Protein AF-A0A2M7H5N1-F1 (afdb_monomer)

Structure (mmCIF, N/CA/C/O backbone):
data_AF-A0A2M7H5N1-F1
#
_entry.id   AF-A0A2M7H5N1-F1
#
loop_
_atom_site.group_PDB
_atom_site.id
_atom_site.type_symbol
_atom_site.label_atom_id
_atom_site.label_alt_id
_atom_site.label_comp_id
_atom_site.label_asym_id
_atom_site.label_entity_id
_atom_site.label_seq_id
_atom_site.pdbx_PDB_ins_code
_atom_site.Cartn_x
_atom_site.Cartn_y
_atom_site.Cartn_z
_atom_site.occupancy
_atom_site.B_iso_or_equiv
_atom_site.auth_seq_id
_atom_site.auth_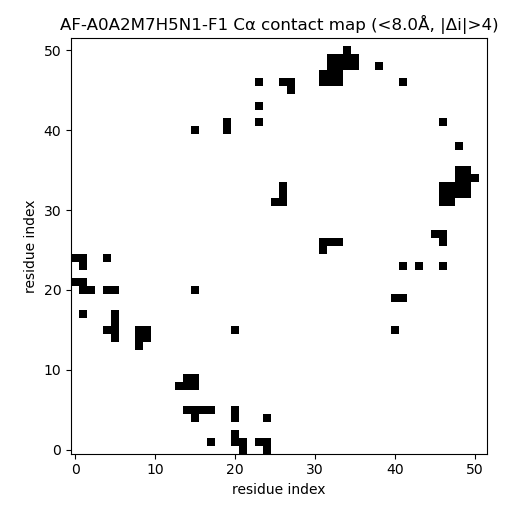comp_id
_atom_site.auth_asym_id
_atom_site.auth_atom_id
_atom_site.pdbx_PDB_model_num
ATOM 1 N N . THR A 1 1 ? -0.382 9.625 -4.775 1.00 90.25 1 THR A N 1
ATOM 2 C CA . THR A 1 1 ? 0.696 9.915 -3.794 1.00 90.25 1 THR A CA 1
ATOM 3 C C . THR A 1 1 ? 0.373 9.229 -2.476 1.00 90.25 1 THR A C 1
ATOM 5 O O . THR A 1 1 ? -0.766 8.820 -2.293 1.00 90.25 1 THR A O 1
ATOM 8 N N . ALA A 1 2 ? 1.323 9.100 -1.541 1.00 96.81 2 ALA A N 1
ATOM 9 C CA . ALA A 1 2 ? 1.054 8.464 -0.242 1.00 96.81 2 ALA A CA 1
ATOM 10 C C . ALA A 1 2 ? -0.103 9.137 0.524 1.00 96.81 2 ALA A C 1
ATOM 12 O O . ALA A 1 2 ? -0.972 8.454 1.054 1.00 96.81 2 ALA A O 1
ATOM 13 N N . GLY A 1 3 ? -0.162 10.475 0.513 1.00 97.44 3 GLY A N 1
ATOM 14 C CA . GLY A 1 3 ? -1.249 11.229 1.147 1.00 97.44 3 GLY A CA 1
ATOM 15 C C . GLY A 1 3 ? -2.625 10.963 0.528 1.00 97.44 3 GLY A C 1
ATOM 16 O O . GLY A 1 3 ? -3.597 10.834 1.265 1.00 97.44 3 GLY A O 1
ATOM 17 N N . GLN A 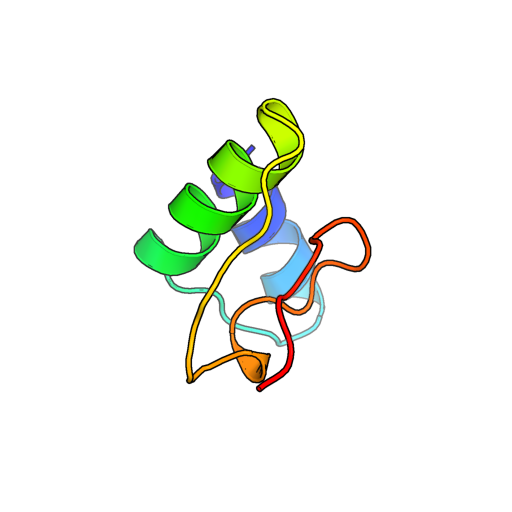1 4 ? -2.701 10.814 -0.801 1.00 96.69 4 GLN A N 1
ATOM 18 C CA . GLN A 1 4 ? -3.947 10.432 -1.479 1.00 96.69 4 GLN A CA 1
ATOM 19 C C . GLN A 1 4 ? -4.418 9.052 -1.021 1.00 96.69 4 GLN A C 1
ATOM 21 O O . GLN A 1 4 ? -5.549 8.930 -0.575 1.00 96.69 4 GLN A O 1
ATOM 26 N N . TYR A 1 5 ? -3.532 8.049 -0.989 1.00 97.00 5 TYR A N 1
ATOM 27 C CA . TYR A 1 5 ? -3.910 6.720 -0.503 1.00 97.00 5 TYR A CA 1
ATOM 28 C C . TYR A 1 5 ? -4.403 6.744 0.945 1.00 97.00 5 TYR A C 1
ATOM 30 O O . TYR A 1 5 ? -5.415 6.125 1.254 1.00 97.00 5 TYR A O 1
ATOM 38 N N . ILE A 1 6 ? -3.734 7.482 1.836 1.00 98.12 6 ILE A N 1
ATOM 39 C CA . ILE A 1 6 ? -4.197 7.623 3.224 1.00 98.12 6 ILE A CA 1
ATOM 40 C C . ILE A 1 6 ? -5.620 8.192 3.264 1.00 98.12 6 ILE A C 1
ATOM 42 O O . I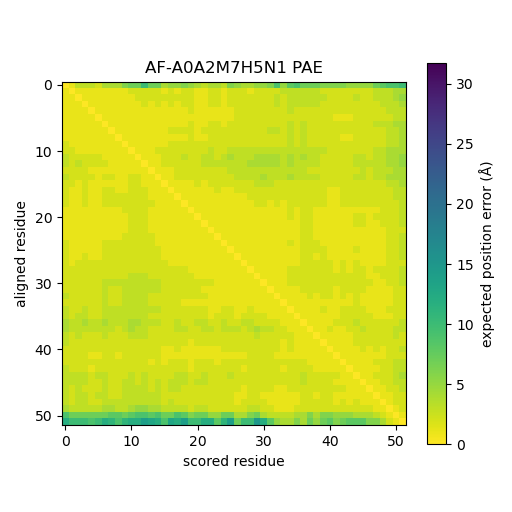LE A 1 6 ? -6.462 7.658 3.981 1.00 98.12 6 ILE A O 1
ATOM 46 N N . ASN A 1 7 ? -5.895 9.244 2.493 1.00 97.88 7 ASN A N 1
ATOM 47 C CA . ASN A 1 7 ? -7.211 9.873 2.449 1.00 97.88 7 ASN A CA 1
ATOM 48 C C . ASN A 1 7 ? -8.285 8.940 1.861 1.00 97.88 7 ASN A C 1
ATOM 50 O O . ASN A 1 7 ? -9.325 8.733 2.485 1.00 97.88 7 ASN A O 1
ATOM 54 N N . ASP A 1 8 ? -8.016 8.333 0.705 1.00 97.06 8 ASP A N 1
ATOM 55 C CA . ASP A 1 8 ? -8.979 7.512 -0.038 1.00 97.06 8 ASP A CA 1
ATOM 56 C C . ASP A 1 8 ? -9.369 6.246 0.739 1.00 97.06 8 ASP A C 1
ATOM 58 O O . ASP A 1 8 ? -10.542 5.874 0.785 1.00 97.06 8 ASP A O 1
ATOM 62 N N . PHE A 1 9 ? -8.403 5.599 1.401 1.00 96.88 9 PHE A N 1
ATOM 63 C CA . PHE A 1 9 ? -8.671 4.430 2.243 1.00 96.88 9 PHE A CA 1
ATOM 64 C C . PHE A 1 9 ? -9.290 4.815 3.591 1.00 96.88 9 PHE A C 1
ATOM 66 O O . PHE A 1 9 ? -10.169 4.101 4.078 1.00 96.88 9 PHE A O 1
ATOM 73 N N . SER A 1 10 ? -8.929 5.972 4.160 1.00 97.31 10 SER A N 1
ATOM 74 C CA . SER A 1 10 ? -9.578 6.491 5.371 1.00 97.31 10 SER A CA 1
ATOM 75 C C . SER A 1 10 ? -11.079 6.704 5.161 1.00 97.31 10 SER A C 1
ATOM 77 O O . SER A 1 10 ? -11.867 6.385 6.049 1.00 97.31 10 SER A O 1
ATOM 79 N N . GLN A 1 11 ? -11.496 7.192 3.988 1.00 97.38 11 GLN A N 1
ATOM 80 C CA . GLN A 1 11 ? -12.916 7.352 3.639 1.00 97.38 11 GLN A CA 1
ATOM 81 C C . GLN A 1 11 ? -13.674 6.016 3.551 1.00 97.38 11 GLN A C 1
ATOM 83 O O . GLN A 1 11 ? -14.893 5.989 3.685 1.00 97.38 11 GLN A O 1
ATOM 88 N N . GLN A 1 12 ? -12.954 4.906 3.387 1.00 96.44 12 GLN A N 1
ATOM 89 C CA . GLN A 1 12 ? -13.489 3.542 3.348 1.00 96.44 12 GLN A CA 1
ATOM 90 C C . GLN A 1 12 ? -13.362 2.819 4.702 1.00 96.44 12 GLN A C 1
ATOM 92 O O . GLN A 1 12 ? -13.610 1.619 4.792 1.00 96.44 12 GLN A O 1
ATOM 97 N N . GLY A 1 13 ? -12.942 3.520 5.763 1.00 96.88 13 GLY A N 1
ATOM 98 C CA . GLY A 1 13 ? -12.717 2.934 7.089 1.00 96.88 13 GLY A CA 1
ATOM 99 C C . GLY A 1 13 ? -11.427 2.113 7.209 1.00 96.88 13 GLY A C 1
ATOM 100 O O . GLY A 1 13 ? -11.198 1.474 8.236 1.00 96.88 13 GLY A O 1
ATOM 101 N N . ILE A 1 14 ? -10.561 2.136 6.192 1.00 96.44 14 ILE A N 1
ATOM 102 C CA . ILE A 1 14 ? -9.280 1.428 6.180 1.00 96.44 14 ILE A CA 1
ATOM 103 C C . ILE A 1 14 ? -8.173 2.415 6.544 1.00 96.44 14 ILE A C 1
ATOM 105 O O . ILE A 1 14 ? -7.843 3.333 5.796 1.00 96.44 14 ILE A O 1
ATOM 109 N N . ARG A 1 15 ? -7.552 2.218 7.707 1.00 96.12 15 ARG A N 1
ATOM 110 C CA . ARG A 1 15 ? -6.442 3.068 8.142 1.00 96.12 15 ARG A CA 1
ATOM 111 C C . ARG A 1 15 ? -5.109 2.520 7.643 1.00 96.12 15 ARG A C 1
ATOM 113 O O . ARG A 1 15 ? -4.633 1.501 8.135 1.00 96.12 15 ARG A O 1
ATOM 120 N N . LEU A 1 16 ? -4.474 3.251 6.734 1.00 97.38 16 LEU A N 1
ATOM 121 C CA . LEU A 1 16 ? -3.089 3.009 6.331 1.00 97.38 16 LEU A CA 1
ATOM 122 C C . LEU A 1 16 ? -2.123 3.741 7.263 1.00 97.38 16 LEU A C 1
ATOM 124 O O . LEU A 1 16 ? -2.382 4.872 7.686 1.00 97.38 16 LEU A O 1
ATOM 128 N N . THR A 1 17 ? -0.985 3.119 7.565 1.00 98.06 17 THR A N 1
ATOM 129 C CA . THR A 1 17 ? 0.120 3.835 8.210 1.00 98.06 17 THR A CA 1
ATOM 130 C C . THR A 1 17 ? 0.824 4.730 7.188 1.00 98.06 17 THR A C 1
ATOM 132 O O . THR A 1 17 ? 0.788 4.471 5.984 1.00 98.06 17 THR A O 1
ATOM 135 N N . VAL A 1 18 ? 1.513 5.776 7.657 1.00 97.94 18 VAL A N 1
ATOM 136 C CA . VAL A 1 18 ? 2.335 6.622 6.773 1.00 97.94 18 VAL A CA 1
ATOM 137 C C . VAL A 1 18 ? 3.424 5.792 6.084 1.00 97.94 18 VAL A C 1
ATOM 139 O O . VAL A 1 18 ? 3.687 5.992 4.901 1.00 97.94 18 VAL A O 1
ATOM 142 N N . ALA A 1 19 ? 4.016 4.831 6.799 1.00 98.19 19 ALA A N 1
ATOM 143 C CA . ALA A 1 19 ? 5.043 3.948 6.258 1.00 98.19 19 ALA A CA 1
ATOM 144 C C . ALA A 1 19 ? 4.497 3.059 5.127 1.00 98.19 19 ALA A C 1
ATOM 146 O O . ALA A 1 19 ? 5.061 3.058 4.035 1.00 98.19 19 ALA A O 1
ATOM 147 N N . ASP A 1 20 ? 3.370 2.373 5.348 1.00 98.06 20 ASP A N 1
ATOM 148 C CA . ASP A 1 20 ? 2.754 1.518 4.324 1.00 98.06 20 ASP A CA 1
ATOM 149 C C . ASP A 1 20 ? 2.308 2.336 3.106 1.00 98.06 20 ASP A C 1
ATOM 151 O O . ASP A 1 20 ? 2.528 1.924 1.968 1.00 98.06 20 ASP A O 1
ATOM 155 N N . ALA A 1 21 ? 1.760 3.536 3.320 1.00 98.00 21 ALA A N 1
ATOM 156 C CA . ALA A 1 21 ? 1.356 4.423 2.234 1.00 98.00 21 ALA A CA 1
ATOM 157 C C . ALA A 1 21 ? 2.545 4.928 1.397 1.00 98.00 21 ALA A C 1
ATOM 159 O O . ALA A 1 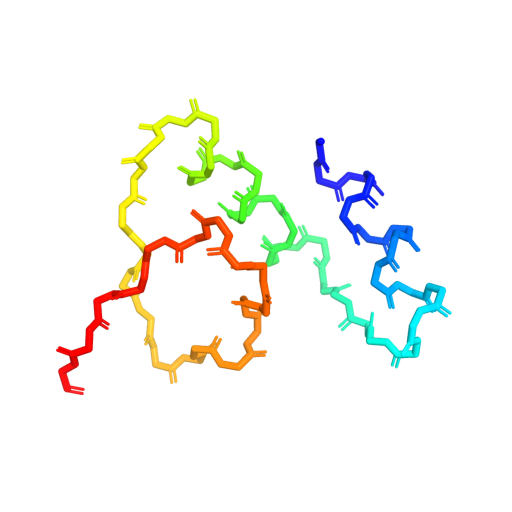21 ? 2.425 5.065 0.178 1.00 98.00 21 ALA A O 1
ATOM 160 N N . LEU A 1 22 ? 3.697 5.199 2.022 1.00 98.56 22 LEU A N 1
ATOM 161 C CA . LEU A 1 22 ? 4.925 5.566 1.310 1.00 98.56 22 LEU A CA 1
ATOM 162 C C . LEU A 1 22 ? 5.467 4.396 0.489 1.00 98.56 22 LEU A C 1
ATOM 164 O O . LEU A 1 22 ? 5.775 4.577 -0.689 1.00 98.56 22 LEU A O 1
ATOM 168 N N . ILE A 1 23 ? 5.529 3.199 1.077 1.00 98.31 23 ILE A N 1
ATOM 169 C CA . ILE A 1 23 ? 5.964 1.985 0.376 1.00 98.31 23 ILE A CA 1
ATOM 170 C C . ILE A 1 23 ? 5.046 1.713 -0.824 1.00 98.31 23 ILE A C 1
ATOM 172 O O . ILE A 1 23 ? 5.537 1.528 -1.937 1.00 98.31 23 ILE A O 1
ATOM 176 N N . ALA A 1 24 ? 3.725 1.771 -0.624 1.00 97.88 24 ALA A N 1
ATOM 177 C CA . ALA A 1 24 ? 2.721 1.631 -1.677 1.00 97.88 24 ALA A CA 1
ATOM 178 C C . ALA A 1 24 ? 2.929 2.650 -2.808 1.00 97.88 24 ALA A C 1
ATOM 180 O O . ALA A 1 24 ? 2.996 2.282 -3.981 1.00 97.88 24 ALA A O 1
ATOM 181 N N . ALA A 1 25 ? 3.088 3.931 -2.463 1.00 97.88 25 ALA A N 1
ATOM 182 C CA . ALA A 1 25 ? 3.271 4.992 -3.445 1.00 97.88 25 ALA A CA 1
ATOM 183 C C . ALA A 1 25 ? 4.547 4.808 -4.279 1.00 97.88 25 ALA A C 1
ATOM 185 O O . ALA A 1 25 ? 4.509 5.010 -5.495 1.00 97.88 25 ALA A O 1
ATOM 186 N N . VAL A 1 26 ? 5.660 4.403 -3.658 1.00 98.19 26 VAL A N 1
ATOM 187 C CA . VAL A 1 26 ? 6.912 4.106 -4.370 1.00 98.19 26 VAL A CA 1
ATOM 188 C C . VAL A 1 26 ? 6.732 2.886 -5.271 1.00 98.19 26 VAL A C 1
ATOM 190 O O . VAL A 1 26 ? 7.053 2.954 -6.456 1.00 98.19 26 VAL A O 1
ATOM 193 N N . ALA A 1 27 ? 6.168 1.793 -4.754 1.00 98.31 27 ALA A N 1
ATOM 194 C CA . ALA A 1 27 ? 5.989 0.571 -5.528 1.00 98.31 27 ALA A CA 1
ATOM 195 C C . ALA A 1 27 ? 5.139 0.798 -6.784 1.00 98.31 27 ALA A C 1
ATOM 197 O O . ALA A 1 27 ? 5.529 0.377 -7.871 1.00 98.31 27 ALA A O 1
ATOM 198 N N . ILE A 1 28 ? 4.030 1.530 -6.661 1.00 97.12 28 ILE A N 1
ATOM 199 C CA . ILE A 1 28 ? 3.152 1.850 -7.793 1.00 97.12 28 ILE A CA 1
ATOM 200 C C . ILE A 1 28 ? 3.861 2.778 -8.789 1.00 97.12 28 ILE A C 1
ATOM 202 O O . ILE A 1 28 ? 3.856 2.503 -9.990 1.00 97.12 28 ILE A O 1
ATOM 206 N N . SER A 1 29 ? 4.529 3.835 -8.309 1.00 97.31 29 SER A N 1
ATOM 207 C CA . SER A 1 29 ? 5.203 4.820 -9.177 1.00 97.31 29 SER A CA 1
ATOM 208 C C . SER A 1 29 ? 6.306 4.194 -10.035 1.00 97.31 29 SER A C 1
ATOM 210 O O . SER A 1 29 ? 6.480 4.571 -11.191 1.00 97.31 29 SER A O 1
ATOM 212 N N . TYR A 1 30 ? 7.022 3.213 -9.483 1.00 97.88 30 TYR A N 1
ATOM 213 C CA . TYR A 1 30 ? 8.141 2.541 -10.148 1.00 97.88 30 TYR A CA 1
ATOM 214 C C . TYR A 1 30 ? 7.800 1.131 -10.656 1.00 97.88 30 TYR A C 1
ATOM 216 O O . TYR A 1 30 ? 8.690 0.416 -11.111 1.00 97.88 30 TYR A O 1
ATOM 224 N N . ARG A 1 31 ? 6.522 0.724 -10.614 1.00 97.31 31 ARG A N 1
ATOM 225 C CA . ARG A 1 31 ? 6.032 -0.600 -11.054 1.00 97.31 31 ARG A CA 1
ATOM 226 C C . ARG A 1 31 ? 6.778 -1.780 -10.409 1.00 97.31 31 ARG A C 1
ATOM 228 O O . ARG A 1 31 ? 7.058 -2.783 -11.067 1.00 97.31 31 ARG A O 1
ATOM 235 N N . LEU A 1 32 ? 7.098 -1.652 -9.127 1.00 98.19 32 LEU A N 1
ATOM 236 C CA . LEU A 1 32 ? 7.819 -2.657 -8.349 1.00 98.19 32 LEU A CA 1
ATOM 237 C C . LEU A 1 32 ? 6.869 -3.720 -7.784 1.00 98.19 32 LEU A C 1
ATOM 239 O O . LEU A 1 32 ? 5.656 -3.525 -7.701 1.00 98.19 32 LEU A O 1
ATOM 243 N N . VAL A 1 33 ? 7.448 -4.840 -7.355 1.00 98.12 33 VAL A N 1
ATOM 244 C CA . VAL A 1 33 ? 6.757 -5.882 -6.587 1.00 98.12 33 VAL A CA 1
ATOM 245 C C . VAL A 1 33 ? 7.094 -5.702 -5.110 1.00 98.12 33 VAL A C 1
ATOM 247 O O . VAL A 1 33 ? 8.266 -5.578 -4.757 1.00 98.12 33 VAL A O 1
ATOM 250 N N . ILE A 1 34 ? 6.083 -5.708 -4.242 1.00 97.94 34 ILE A N 1
ATOM 251 C CA . ILE A 1 34 ? 6.291 -5.699 -2.791 1.00 97.94 34 ILE A CA 1
ATOM 252 C C . ILE A 1 34 ? 6.386 -7.146 -2.300 1.00 97.94 34 ILE A C 1
ATOM 254 O O . ILE A 1 34 ? 5.479 -7.955 -2.504 1.00 97.94 34 ILE A O 1
ATOM 258 N N . ILE A 1 35 ? 7.482 -7.455 -1.608 1.00 97.69 35 ILE A N 1
ATOM 259 C CA . ILE A 1 35 ? 7.682 -8.713 -0.886 1.00 97.69 35 ILE A CA 1
ATOM 260 C C . ILE A 1 35 ? 7.456 -8.425 0.596 1.00 97.69 35 ILE A C 1
ATOM 262 O O . ILE A 1 35 ? 8.204 -7.670 1.212 1.00 97.69 35 ILE A O 1
ATOM 266 N N . THR A 1 36 ? 6.407 -9.000 1.178 1.00 95.88 36 THR A N 1
ATOM 267 C CA . THR A 1 36 ? 6.059 -8.767 2.583 1.00 95.88 36 THR A CA 1
ATOM 268 C C . THR A 1 36 ? 5.254 -9.926 3.153 1.00 95.88 36 THR A C 1
ATOM 270 O O . THR A 1 36 ? 4.488 -10.571 2.442 1.00 95.88 36 THR A O 1
ATOM 273 N N . LYS A 1 37 ? 5.379 -10.152 4.466 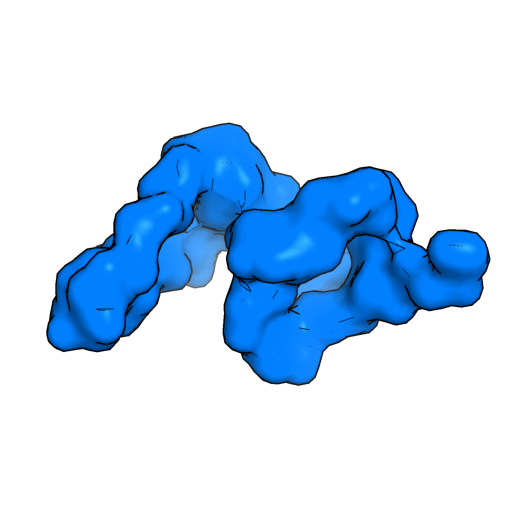1.00 95.88 37 LYS A N 1
ATOM 274 C CA . LYS A 1 37 ? 4.496 -11.061 5.214 1.00 95.88 37 LYS A CA 1
ATOM 275 C C . LYS A 1 37 ? 3.134 -10.429 5.534 1.00 95.88 37 LYS A C 1
ATOM 277 O O . LYS A 1 37 ? 2.183 -11.142 5.829 1.00 95.88 37 LYS A O 1
ATOM 282 N N . ASN A 1 38 ? 3.017 -9.101 5.454 1.00 94.88 38 ASN A N 1
ATOM 283 C CA . ASN A 1 38 ? 1.814 -8.351 5.825 1.00 94.88 38 ASN A CA 1
ATOM 284 C C . ASN A 1 38 ? 1.035 -7.876 4.591 1.00 94.88 38 ASN A C 1
ATOM 286 O O . ASN A 1 38 ? 0.748 -6.691 4.449 1.00 94.88 38 ASN A O 1
ATOM 290 N N . GLN A 1 39 ? 0.686 -8.797 3.690 1.00 95.19 39 GLN A N 1
ATOM 291 C CA . GLN A 1 39 ? 0.008 -8.476 2.423 1.00 95.19 39 GLN A CA 1
ATOM 292 C C . GLN A 1 39 ? -1.273 -7.643 2.616 1.00 95.19 39 GLN A C 1
ATOM 294 O O . GLN A 1 39 ? -1.532 -6.716 1.857 1.00 95.19 39 GLN A O 1
ATOM 299 N N . LYS A 1 40 ? -2.016 -7.890 3.704 1.00 95.12 40 LYS A N 1
ATOM 300 C CA . LYS A 1 40 ? -3.232 -7.143 4.069 1.00 95.12 40 LYS A CA 1
ATOM 301 C C . LYS A 1 40 ? -3.029 -5.634 4.293 1.00 95.12 40 LYS A C 1
ATOM 303 O O . LYS A 1 40 ? -4.011 -4.904 4.320 1.00 95.12 40 LYS A O 1
ATOM 308 N N . HIS A 1 41 ? -1.793 -5.162 4.494 1.00 97.00 41 HIS A N 1
ATOM 309 C CA . HIS A 1 41 ? -1.497 -3.728 4.641 1.00 97.00 41 HIS A CA 1
ATOM 310 C C . HIS A 1 41 ? -1.463 -2.984 3.300 1.00 97.00 41 HIS A C 1
ATOM 312 O O . HIS A 1 41 ? -1.441 -1.756 3.290 1.00 97.00 41 HIS A O 1
ATOM 318 N N . TYR A 1 42 ? -1.485 -3.711 2.180 1.00 97.00 42 TYR A N 1
ATOM 319 C CA . TYR A 1 42 ? -1.395 -3.163 0.829 1.00 97.00 42 TYR A CA 1
ATOM 320 C C . TYR A 1 42 ? -2.659 -3.506 0.026 1.00 97.00 42 TYR A C 1
ATOM 322 O O . TYR A 1 42 ? -2.590 -4.285 -0.921 1.00 97.00 42 TYR A O 1
ATOM 330 N N . PRO A 1 43 ? -3.830 -2.956 0.401 1.00 96.12 43 PRO A N 1
ATOM 331 C CA . PRO A 1 43 ? -5.108 -3.256 -0.250 1.00 96.12 43 PRO A CA 1
ATOM 332 C C . PRO A 1 43 ? -5.269 -2.613 -1.640 1.00 96.12 43 PRO A C 1
ATOM 334 O O . PRO A 1 43 ? -6.307 -2.791 -2.271 1.00 96.12 43 PRO A O 1
ATOM 337 N N . MET A 1 44 ? -4.285 -1.839 -2.110 1.00 95.75 44 MET A N 1
ATOM 338 C CA . MET A 1 44 ? -4.331 -1.171 -3.411 1.00 95.75 44 MET A CA 1
ATOM 339 C C . MET A 1 44 ? -4.305 -2.210 -4.541 1.00 95.75 44 MET A C 1
ATOM 341 O O . MET A 1 44 ? -3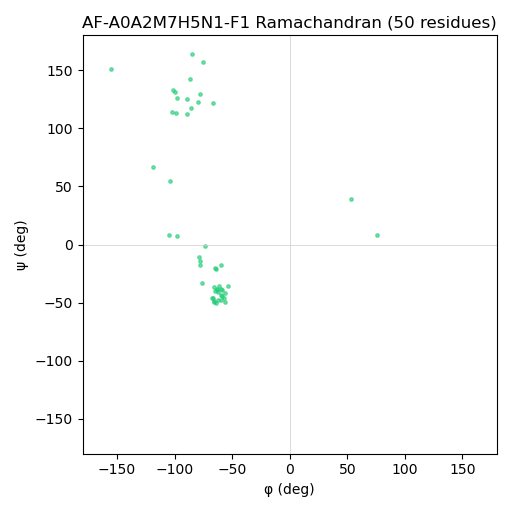.330 -2.963 -4.633 1.00 95.75 44 MET A O 1
ATOM 345 N N . PRO A 1 45 ? -5.315 -2.245 -5.428 1.00 93.88 45 PRO A N 1
ATOM 346 C CA . PRO A 1 45 ? -5.381 -3.233 -6.505 1.00 93.88 45 PRO A CA 1
ATOM 347 C C . PRO A 1 45 ? -4.238 -3.097 -7.524 1.00 93.88 45 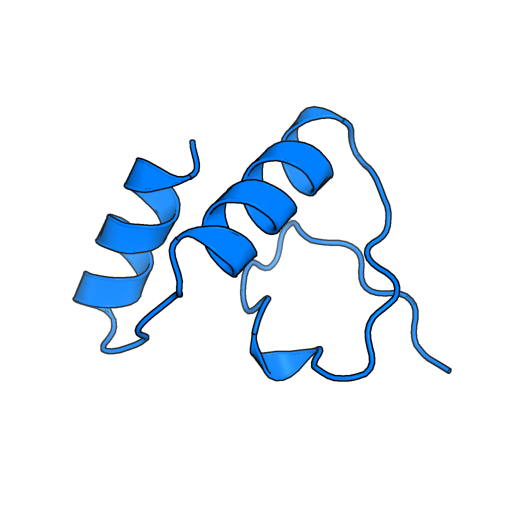PRO A C 1
ATOM 349 O O . PRO A 1 45 ? -3.924 -4.050 -8.232 1.00 93.88 45 PRO A O 1
ATOM 352 N N . GLU A 1 46 ? -3.596 -1.931 -7.606 1.00 95.50 46 GLU A N 1
ATOM 353 C CA . GLU A 1 46 ? -2.471 -1.665 -8.504 1.00 95.50 46 GLU A CA 1
ATOM 354 C C . GLU A 1 46 ? -1.140 -2.242 -7.995 1.00 95.50 46 GLU A C 1
ATOM 356 O O . GLU A 1 46 ? -0.168 -2.320 -8.753 1.00 95.50 46 GLU A O 1
ATOM 361 N N . ILE A 1 47 ? -1.064 -2.638 -6.719 1.00 96.31 47 ILE A N 1
ATOM 362 C CA . ILE A 1 47 ? 0.154 -3.201 -6.135 1.00 96.31 47 ILE A CA 1
ATOM 363 C C . ILE A 1 47 ? 0.315 -4.657 -6.557 1.00 96.31 47 ILE A C 1
ATOM 365 O O . ILE A 1 47 ? -0.555 -5.500 -6.356 1.00 96.31 47 ILE A O 1
ATOM 369 N N . LYS A 1 48 ? 1.509 -4.980 -7.057 1.00 97.50 48 LYS A N 1
ATOM 370 C CA . LYS A 1 48 ? 1.937 -6.366 -7.245 1.00 97.50 48 LYS A CA 1
ATOM 371 C C . LYS A 1 48 ? 2.548 -6.889 -5.950 1.00 97.50 48 LYS A C 1
ATOM 373 O O . LYS A 1 48 ? 3.577 -6.381 -5.502 1.00 97.50 48 LYS A O 1
ATOM 378 N N . LEU A 1 49 ? 1.933 -7.917 -5.376 1.00 96.56 49 LEU A N 1
ATOM 379 C CA . LEU A 1 49 ? 2.442 -8.628 -4.204 1.00 96.56 49 LEU A CA 1
ATOM 380 C C . LEU A 1 49 ? 3.091 -9.943 -4.631 1.00 96.56 49 LEU A C 1
ATOM 382 O O . LEU A 1 49 ? 2.513 -10.703 -5.406 1.00 96.56 49 LEU A O 1
ATOM 386 N N . TYR A 1 50 ? 4.285 -10.219 -4.111 1.00 96.00 50 TYR A N 1
ATOM 387 C CA . TYR A 1 50 ? 4.896 -11.539 -4.242 1.00 96.00 50 TYR A CA 1
ATOM 388 C C . TYR A 1 50 ? 4.274 -12.493 -3.216 1.00 96.00 50 TYR A C 1
ATOM 390 O O . TYR A 1 50 ? 4.319 -12.217 -2.014 1.00 96.00 50 TYR A O 1
ATOM 398 N N . GLN A 1 51 ? 3.701 -13.601 -3.688 1.00 86.94 51 GLN A N 1
ATOM 399 C CA . GLN A 1 51 ? 3.138 -14.647 -2.833 1.00 86.94 51 GLN A CA 1
ATOM 400 C C . GLN A 1 51 ? 4.147 -15.787 -2.669 1.00 86.94 51 GLN A C 1
ATOM 402 O O . GLN A 1 51 ? 4.647 -16.316 -3.661 1.00 86.94 51 GLN A O 1
ATOM 407 N N . PHE A 1 52 ? 4.441 -16.133 -1.416 1.00 80.75 52 PHE A N 1
ATOM 408 C CA . PHE A 1 52 ? 5.318 -17.223 -0.998 1.00 80.75 52 PHE A CA 1
ATOM 409 C C . PHE A 1 52 ? 4.803 -17.849 0.295 1.00 80.75 52 PHE A C 1
ATOM 411 O O . PHE A 1 52 ? 4.093 -17.135 1.043 1.00 80.75 52 PHE A O 1
#

Radius of gyration: 10.33 Å; Cα contacts (8 Å, |Δi|>4): 52; chains: 1; bounding box: 22×28×19 Å

Foldseek 3Di:
DLVVVQVVVVVVVHHADSVLSVVQVVCLVVVHADEDPPVVNNPDPSHHYDDD

Secondary structure (DSSP, 8-state):
-HHHHHHHHHTTT----HHHHHHHHHHHHTTPEE--S-GGG---TTPEEPP-

Mean predicted aligned error: 2.06 Å

Sequence (52 aa):
TAGQYINDFSQQGIRLTVADALIAAVAISYRLVIITKNQKHYPMPEIKLYQF

Solvent-accessible surface area (backbone atoms only — not comparable to full-atom values): 3218 Å² total; per-residue (Å²): 97,33,69,53,51,38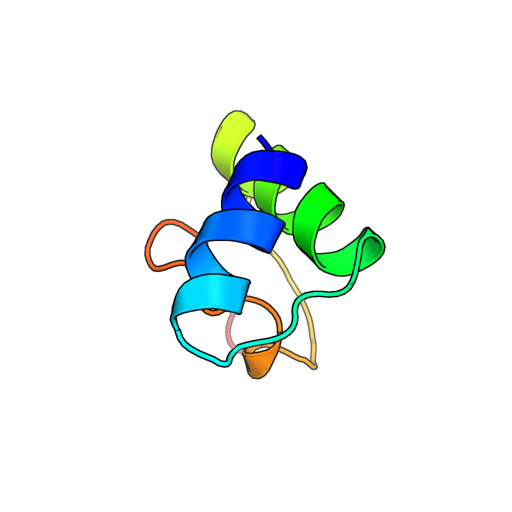,52,61,34,43,78,69,74,40,83,60,51,72,67,52,25,44,53,50,37,51,29,52,76,69,72,42,70,49,79,59,95,63,59,85,73,58,80,54,88,82,57,44,70,57,86,130

pLDDT: mean 96.41, std 2.93, range [80.75, 98.56]

Nearest PDB structures (foldseek):
  1y82-assembly2_D  TM=9.113E-01  e=7.677E-02  Pyrococcus furiosus
  1y82-assembly1_A  TM=8.889E-01  e=8.241E-02  Pyrococcus furiosus
  5ecw-assemb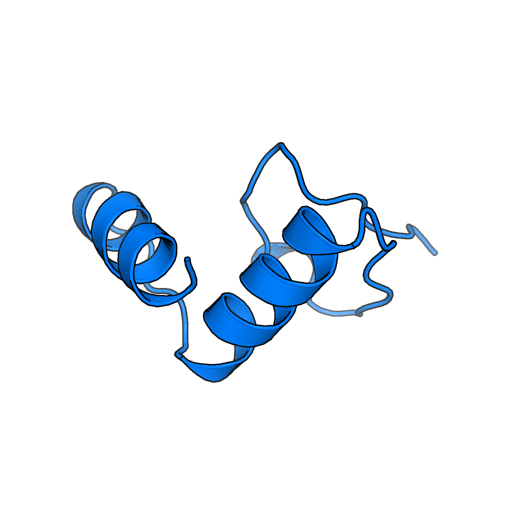ly1_A  TM=8.763E-01  e=8.845E-02  Shigella flexneri
  3zvk-assembly1_D  TM=8.354E-01  e=1.260E-01  Rickettsia felis
  2h1o-assembly1_A  TM=8.476E-01  e=4.507E-01  Neisseria gonorrhoeae